Protein AF-A0A1B7VBJ8-F1 (afdb_monomer)

Foldseek 3Di:
DFWDQPQVVCVVVPDPQKWKFKFWKKFADADDPVLDDDDPPDDDQWDDDRTMIGGHRHTPVRCCVRRRRTIIDTDMDMDMDHDDD

Radius of gyration: 12.81 Å; Cα contacts (8 Å, |Δi|>4): 153; chains: 1; bounding box: 33×20×37 Å

Structure (mmCIF, N/CA/C/O backbone):
data_AF-A0A1B7VBJ8-F1
#
_entry.id   AF-A0A1B7VBJ8-F1
#
loop_
_atom_site.group_PDB
_atom_site.id
_atom_site.type_symbol
_atom_site.label_atom_id
_atom_site.label_alt_id
_atom_site.label_comp_id
_atom_site.label_asym_id
_atom_site.label_entity_id
_atom_site.label_seq_id
_atom_site.pdbx_PDB_ins_code
_atom_site.Cartn_x
_atom_site.Cartn_y
_atom_site.Cartn_z
_atom_site.occupancy
_atom_site.B_iso_or_equiv
_atom_site.auth_seq_id
_atom_site.auth_comp_id
_atom_site.auth_asym_id
_atom_site.auth_atom_id
_atom_site.pdbx_PDB_model_num
ATOM 1 N N . MET A 1 1 ? 18.833 0.853 0.735 1.00 63.09 1 MET A N 1
ATOM 2 C CA . MET A 1 1 ? 17.789 0.076 1.432 1.00 63.09 1 MET A CA 1
ATOM 3 C C . MET A 1 1 ? 17.591 -1.178 0.619 1.00 63.09 1 MET A C 1
ATOM 5 O O . MET A 1 1 ? 17.719 -1.083 -0.592 1.00 63.09 1 MET A O 1
ATOM 9 N N . GLU A 1 2 ? 17.395 -2.318 1.266 1.00 82.19 2 GLU A N 1
ATOM 10 C CA . GLU A 1 2 ? 17.118 -3.570 0.558 1.00 82.19 2 GLU A CA 1
ATOM 11 C C . GLU A 1 2 ? 15.623 -3.661 0.260 1.00 82.19 2 GLU A C 1
ATOM 13 O O . GLU A 1 2 ? 14.805 -3.182 1.054 1.00 82.19 2 GLU A O 1
ATOM 18 N N . ASP A 1 3 ? 15.292 -4.233 -0.893 1.00 88.44 3 ASP A N 1
ATOM 19 C CA . ASP A 1 3 ? 13.910 -4.490 -1.271 1.00 88.44 3 ASP A CA 1
ATOM 20 C C . ASP A 1 3 ? 13.339 -5.623 -0.424 1.00 88.44 3 ASP A C 1
ATOM 22 O O . ASP A 1 3 ? 14.017 -6.591 -0.075 1.00 88.44 3 ASP A O 1
ATOM 26 N N . GLN A 1 4 ? 12.064 -5.494 -0.087 1.00 93.19 4 GLN A N 1
ATOM 27 C CA . GLN A 1 4 ? 11.326 -6.473 0.698 1.00 93.19 4 GLN A CA 1
ATOM 28 C C . GLN A 1 4 ? 9.896 -6.568 0.179 1.00 93.19 4 GLN A C 1
ATOM 30 O O . GLN A 1 4 ? 9.353 -5.596 -0.353 1.00 93.19 4 GLN A O 1
ATOM 35 N N . VAL A 1 5 ? 9.266 -7.724 0.381 1.00 95.88 5 VAL A N 1
ATOM 36 C CA . VAL A 1 5 ? 7.852 -7.912 0.052 1.00 95.88 5 VAL A CA 1
ATOM 37 C C . VAL A 1 5 ? 7.015 -6.994 0.944 1.00 95.88 5 VAL A C 1
ATOM 39 O O . VAL A 1 5 ? 7.069 -7.082 2.178 1.00 95.88 5 VAL A O 1
ATOM 42 N N . ILE A 1 6 ? 6.235 -6.096 0.335 1.00 95.19 6 ILE A N 1
ATOM 43 C CA . ILE A 1 6 ? 5.448 -5.088 1.064 1.00 95.19 6 ILE A CA 1
ATOM 44 C C . ILE A 1 6 ? 4.523 -5.765 2.078 1.00 95.19 6 ILE A C 1
ATOM 46 O O . ILE A 1 6 ? 4.460 -5.345 3.237 1.00 95.19 6 ILE A O 1
ATOM 50 N N . GLY A 1 7 ? 3.822 -6.822 1.660 1.00 95.19 7 GLY A N 1
ATOM 51 C CA . GLY A 1 7 ? 2.883 -7.566 2.493 1.00 95.19 7 GLY A CA 1
ATOM 52 C C . GLY A 1 7 ? 3.537 -8.133 3.750 1.00 95.19 7 GLY A C 1
ATOM 53 O O . GLY A 1 7 ? 2.998 -7.971 4.848 1.00 95.19 7 GLY A O 1
ATOM 54 N N . GLU A 1 8 ? 4.726 -8.721 3.623 1.00 94.75 8 GLU A N 1
ATOM 55 C CA . GLU A 1 8 ? 5.479 -9.266 4.756 1.00 94.75 8 GLU A CA 1
ATOM 56 C C . GLU A 1 8 ? 5.856 -8.168 5.755 1.00 94.75 8 GLU A C 1
ATOM 58 O O . GLU A 1 8 ? 5.615 -8.314 6.959 1.00 94.75 8 GLU A O 1
ATOM 63 N N . ALA A 1 9 ? 6.340 -7.025 5.259 1.00 93.50 9 ALA A N 1
ATOM 64 C CA . ALA A 1 9 ? 6.773 -5.898 6.081 1.00 93.50 9 ALA A CA 1
ATOM 65 C C . ALA A 1 9 ? 5.646 -5.284 6.933 1.00 93.50 9 ALA A C 1
ATOM 67 O O . ALA A 1 9 ? 5.881 -4.841 8.068 1.00 93.50 9 ALA A O 1
ATOM 68 N N . ILE A 1 10 ? 4.420 -5.258 6.396 1.00 94.50 10 ILE A N 1
ATOM 69 C CA . ILE A 1 10 ? 3.265 -4.594 7.022 1.00 94.50 10 ILE A CA 1
ATOM 70 C C . ILE A 1 10 ? 2.275 -5.561 7.689 1.00 94.50 10 ILE A C 1
ATOM 72 O O . ILE A 1 10 ? 1.433 -5.121 8.477 1.00 94.50 10 ILE A O 1
ATOM 76 N N . SER A 1 11 ? 2.387 -6.871 7.438 1.00 92.56 11 SER A N 1
ATOM 77 C CA . SER A 1 11 ? 1.482 -7.917 7.950 1.00 92.56 11 SER A CA 1
ATOM 78 C C . SER A 1 11 ? 1.274 -7.858 9.468 1.00 92.56 11 SER A C 1
ATOM 80 O O . SER A 1 11 ? 0.148 -7.975 9.953 1.00 92.56 11 SER A O 1
ATOM 82 N N . LYS A 1 12 ? 2.338 -7.577 10.230 1.00 92.62 12 LYS A N 1
ATOM 83 C CA . LYS A 1 12 ? 2.333 -7.461 11.702 1.00 92.62 12 LYS A CA 1
ATOM 84 C C . LYS A 1 12 ? 1.416 -6.365 12.261 1.00 92.62 12 LYS A C 1
ATOM 86 O O . LYS A 1 12 ? 1.117 -6.354 13.461 1.00 92.62 12 LYS A O 1
ATOM 91 N N . PHE A 1 13 ? 0.991 -5.423 11.420 1.00 92.75 13 PHE A N 1
ATOM 92 C CA . PHE A 1 13 ? 0.058 -4.362 11.795 1.00 92.75 13 PHE A CA 1
ATOM 93 C C . PHE A 1 13 ? -1.405 -4.745 11.539 1.00 92.75 13 PHE A C 1
ATOM 95 O O . PHE A 1 13 ? -2.297 -4.037 11.998 1.00 92.75 13 PHE A O 1
ATOM 102 N N . ASN A 1 14 ? -1.682 -5.872 10.875 1.00 90.69 14 ASN A N 1
ATOM 103 C CA . ASN A 1 14 ? -3.041 -6.357 10.654 1.00 90.69 14 ASN A CA 1
ATOM 104 C C . ASN A 1 14 ? -3.609 -6.962 11.944 1.00 90.69 14 ASN A C 1
ATOM 106 O O . ASN A 1 14 ? -3.470 -8.154 12.212 1.00 90.69 14 ASN A O 1
ATOM 110 N N . ARG A 1 15 ? -4.215 -6.112 12.775 1.00 87.31 15 ARG A N 1
ATOM 111 C CA . ARG A 1 15 ? -4.770 -6.486 14.079 1.00 87.31 15 ARG A CA 1
ATOM 112 C C . ARG A 1 15 ? -6.282 -6.332 14.086 1.00 87.31 15 ARG A C 1
ATOM 114 O O . ARG A 1 15 ? -6.828 -5.373 13.541 1.00 87.31 15 ARG A O 1
ATOM 121 N N . THR A 1 16 ? -6.958 -7.249 14.768 1.00 84.56 16 THR A N 1
ATOM 122 C CA . THR A 1 16 ? -8.395 -7.149 15.041 1.00 84.56 16 THR A CA 1
ATOM 123 C C . THR A 1 16 ? -8.702 -5.854 15.805 1.00 84.56 16 THR A C 1
ATOM 125 O O . THR A 1 16 ? -7.900 -5.406 16.625 1.00 84.56 16 THR A O 1
ATOM 128 N N . ASN A 1 17 ? -9.85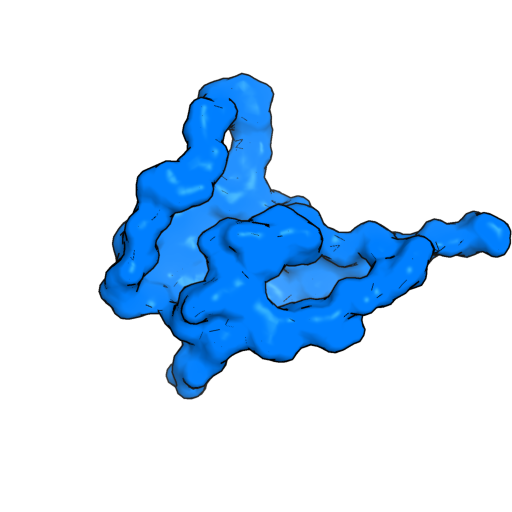4 -5.236 15.527 1.00 85.94 17 ASN A N 1
ATOM 129 C CA . ASN A 1 17 ? -10.336 -4.002 16.174 1.00 85.94 17 ASN A CA 1
ATOM 130 C C . ASN A 1 17 ? -9.404 -2.780 16.054 1.00 85.94 17 ASN A C 1
ATOM 132 O O . ASN A 1 17 ? -9.525 -1.822 16.818 1.00 85.94 17 ASN A O 1
ATOM 136 N N . THR A 1 18 ? -8.484 -2.788 15.087 1.00 90.62 18 THR A N 1
ATOM 137 C CA . THR A 1 18 ? -7.584 -1.664 14.818 1.00 90.62 18 THR A CA 1
ATOM 138 C C . THR A 1 18 ? -7.691 -1.256 13.355 1.00 90.62 18 THR A C 1
ATOM 140 O O . THR A 1 18 ? -7.473 -2.066 12.456 1.00 90.62 18 THR A O 1
ATOM 143 N N . ASN A 1 19 ? -7.995 0.016 13.109 1.00 93.44 19 ASN A N 1
ATOM 144 C CA . ASN A 1 19 ? -7.904 0.596 11.774 1.00 93.44 19 ASN A CA 1
ATOM 145 C C . ASN A 1 19 ? -6.474 1.082 11.553 1.00 93.44 19 ASN A C 1
ATOM 147 O O . ASN A 1 19 ? -5.978 1.906 12.321 1.00 93.44 19 ASN A O 1
ATOM 151 N N . VAL A 1 20 ? -5.809 0.570 10.520 1.00 95.94 20 VAL A N 1
ATOM 152 C CA . VAL A 1 20 ? -4.419 0.913 10.205 1.00 95.94 20 VAL A CA 1
ATOM 153 C C . VAL A 1 20 ? -4.350 1.601 8.853 1.00 95.94 20 VAL A C 1
ATOM 155 O O . VAL A 1 20 ? -4.937 1.128 7.879 1.00 95.94 20 VAL A O 1
ATOM 158 N N . PHE A 1 21 ? -3.605 2.701 8.814 1.00 96.56 21 PHE A N 1
ATOM 159 C CA . PHE A 1 21 ? -3.376 3.534 7.644 1.00 96.56 21 PHE A CA 1
ATOM 160 C C . PHE A 1 21 ? -1.876 3.673 7.394 1.00 96.56 21 PHE A C 1
ATOM 162 O O . PHE A 1 21 ? -1.092 3.840 8.334 1.00 96.56 21 PHE A O 1
ATOM 169 N N . ILE A 1 22 ? -1.492 3.608 6.125 1.00 97.19 22 ILE A N 1
ATOM 170 C CA . ILE A 1 22 ? -0.108 3.647 5.666 1.00 97.19 22 ILE A CA 1
ATOM 171 C C . ILE A 1 22 ? 0.082 4.887 4.800 1.00 97.19 22 ILE A C 1
ATOM 173 O O . ILE A 1 22 ? -0.698 5.133 3.881 1.00 97.19 22 ILE A O 1
ATOM 177 N N . SER A 1 23 ? 1.137 5.643 5.081 1.00 97.81 23 SER A N 1
ATOM 178 C CA . SER A 1 23 ? 1.608 6.720 4.213 1.00 97.81 23 SER A CA 1
ATOM 179 C C . SER A 1 23 ? 3.087 6.536 3.922 1.00 97.81 23 SER A C 1
ATOM 181 O O . SER A 1 23 ? 3.809 6.018 4.768 1.00 97.81 23 SER A O 1
ATOM 183 N N . GLY A 1 24 ? 3.560 6.982 2.770 1.00 97.19 24 GLY A N 1
ATOM 184 C CA . GLY A 1 24 ? 4.972 6.866 2.424 1.00 97.19 24 GLY A CA 1
ATOM 185 C C . GLY A 1 24 ? 5.208 6.829 0.928 1.00 97.19 24 GLY A C 1
ATOM 186 O O . GLY A 1 24 ? 4.273 6.959 0.141 1.00 97.19 24 GLY A O 1
ATOM 187 N N . GLU A 1 25 ? 6.467 6.641 0.566 1.00 97.25 25 GLU A N 1
ATOM 188 C CA . GLU A 1 25 ? 6.911 6.518 -0.816 1.00 97.25 25 GLU A CA 1
ATOM 189 C C . GLU A 1 25 ? 7.814 5.290 -0.931 1.00 97.25 25 GLU A C 1
ATOM 191 O O . GLU A 1 25 ? 8.657 5.040 -0.058 1.00 97.25 25 GLU A O 1
ATOM 196 N N . LEU A 1 26 ? 7.575 4.502 -1.974 1.00 97.06 26 LEU A N 1
ATOM 197 C CA . LEU A 1 26 ? 8.204 3.218 -2.235 1.00 97.06 26 LEU A CA 1
ATOM 198 C C . LEU A 1 26 ? 8.700 3.180 -3.679 1.00 97.06 26 LEU A C 1
ATOM 200 O O . LEU A 1 26 ? 7.940 3.441 -4.605 1.00 97.06 26 LEU A O 1
ATOM 204 N N . SER A 1 27 ? 9.957 2.804 -3.861 1.00 97.19 27 SER A N 1
ATOM 205 C CA . SER A 1 27 ? 10.528 2.465 -5.162 1.00 97.19 27 SER A CA 1
ATOM 206 C C . SER A 1 27 ? 10.288 0.988 -5.462 1.00 97.19 27 SER A C 1
ATOM 208 O O . SER A 1 27 ? 10.443 0.146 -4.577 1.00 97.19 27 SER A O 1
ATOM 210 N N . VAL A 1 28 ? 9.908 0.701 -6.704 1.00 95.56 28 VAL A N 1
ATOM 211 C CA . VAL A 1 28 ? 9.651 -0.641 -7.254 1.00 95.56 28 VAL A CA 1
ATOM 212 C C . VAL A 1 28 ? 10.330 -0.758 -8.618 1.00 95.56 28 VAL A C 1
ATOM 214 O O . VAL A 1 28 ? 10.623 0.261 -9.248 1.00 95.56 28 VAL A O 1
ATOM 217 N N . GLU A 1 29 ? 10.597 -1.977 -9.082 1.00 91.19 29 GLU A N 1
ATOM 218 C CA . GLU A 1 29 ? 11.296 -2.181 -10.359 1.00 91.19 29 GLU A CA 1
ATOM 219 C C . GLU A 1 29 ? 10.360 -2.106 -11.579 1.00 91.19 29 GLU A C 1
ATOM 221 O O . GLU A 1 29 ? 10.683 -1.406 -12.539 1.00 91.19 29 GLU A O 1
ATOM 226 N N . ASP A 1 30 ? 9.207 -2.788 -11.544 1.00 92.12 30 ASP A N 1
ATOM 227 C CA . ASP A 1 30 ? 8.223 -2.798 -12.641 1.00 92.12 30 ASP A CA 1
ATOM 228 C C . ASP A 1 30 ? 6.808 -3.146 -12.142 1.00 92.12 30 ASP A C 1
ATOM 230 O O . ASP A 1 30 ? 6.398 -4.305 -12.108 1.00 92.12 30 ASP A O 1
ATOM 234 N N . PHE A 1 31 ? 6.058 -2.129 -11.719 1.00 95.38 31 PHE A N 1
ATOM 235 C CA . PHE A 1 31 ? 4.709 -2.290 -11.184 1.00 95.38 31 PHE A CA 1
ATOM 236 C C . PHE A 1 31 ? 3.618 -2.100 -12.248 1.00 95.38 31 PHE A C 1
ATOM 238 O O . PHE A 1 31 ? 3.490 -1.034 -12.866 1.00 95.38 31 PHE A O 1
ATOM 245 N N . ASP A 1 32 ? 2.742 -3.100 -12.397 1.00 94.25 32 ASP A N 1
ATOM 246 C CA . ASP A 1 32 ? 1.556 -2.993 -13.248 1.00 94.25 32 ASP A CA 1
ATOM 247 C C . ASP A 1 32 ? 0.465 -2.136 -12.587 1.00 94.25 32 ASP A C 1
ATOM 249 O O . ASP A 1 32 ? -0.427 -2.612 -11.889 1.00 94.25 32 ASP A O 1
ATOM 253 N N . THR A 1 33 ? 0.473 -0.839 -12.890 1.00 92.00 33 THR A N 1
ATOM 254 C CA . THR A 1 33 ? -0.540 0.113 -12.399 1.00 92.00 33 THR A CA 1
ATOM 255 C C . THR A 1 33 ? -1.984 -0.215 -12.812 1.00 92.00 33 THR A C 1
ATOM 257 O O . THR A 1 33 ? -2.922 0.378 -12.270 1.00 92.00 33 THR A O 1
ATOM 260 N N . SER A 1 34 ? -2.208 -1.131 -13.764 1.00 90.94 34 SER A N 1
ATOM 261 C CA . SER A 1 34 ? -3.552 -1.520 -14.204 1.00 90.94 34 SER A CA 1
ATOM 262 C C . SER A 1 34 ? -4.338 -2.294 -13.142 1.00 90.94 34 SER A C 1
ATOM 264 O O . SER A 1 34 ? -5.571 -2.261 -13.167 1.00 90.94 34 SER A O 1
ATOM 266 N N . VAL A 1 35 ? -3.647 -2.899 -12.166 1.00 89.69 35 VAL A N 1
ATOM 267 C CA . VAL A 1 35 ? -4.266 -3.620 -11.041 1.00 89.69 35 VAL A CA 1
ATOM 268 C C . VAL A 1 35 ? -4.955 -2.684 -10.041 1.00 89.69 35 VAL A C 1
ATOM 270 O O . VAL A 1 35 ? -5.792 -3.124 -9.247 1.00 89.69 35 VAL A O 1
ATOM 273 N N . LEU A 1 36 ? -4.626 -1.386 -10.071 1.00 90.06 36 LEU A N 1
ATOM 274 C CA . LEU A 1 36 ? -5.203 -0.390 -9.175 1.00 90.06 36 LEU A CA 1
ATOM 275 C C . LEU A 1 36 ? -6.602 0.057 -9.636 1.00 90.06 36 LEU A C 1
ATOM 277 O O . LEU A 1 36 ? -6.843 0.270 -10.828 1.00 90.06 36 LEU A O 1
ATOM 281 N N . PRO A 1 37 ? -7.539 0.275 -8.695 1.00 84.75 37 PRO A N 1
ATOM 282 C CA . PRO A 1 37 ? -8.881 0.729 -9.027 1.00 84.75 37 PRO A CA 1
ATOM 283 C C . PRO A 1 37 ? -8.854 2.145 -9.619 1.00 84.75 37 PRO A C 1
ATOM 285 O O . PRO A 1 37 ? -8.280 3.072 -9.049 1.00 84.75 37 PRO A O 1
ATOM 288 N N . ARG A 1 38 ? -9.527 2.327 -10.759 1.00 78.00 38 ARG A N 1
ATOM 289 C CA . ARG A 1 38 ? -9.675 3.621 -11.441 1.00 78.00 38 ARG A CA 1
ATOM 290 C C . ARG A 1 38 ? -11.025 4.250 -11.090 1.00 78.00 38 ARG A C 1
ATOM 292 O O . ARG A 1 38 ? -11.925 4.262 -11.922 1.00 78.00 38 ARG A O 1
ATOM 299 N N . ASP A 1 39 ? -11.181 4.736 -9.860 1.00 75.00 39 ASP A N 1
ATOM 300 C CA . ASP A 1 39 ? -12.358 5.536 -9.486 1.00 75.00 39 ASP A CA 1
ATOM 301 C C . ASP A 1 39 ? -12.028 7.039 -9.605 1.00 75.00 39 ASP A C 1
ATOM 303 O O . ASP A 1 39 ? -11.193 7.537 -8.846 1.00 75.00 39 ASP A O 1
ATOM 307 N N . PRO A 1 40 ? -12.630 7.775 -10.561 1.00 70.31 40 PRO A N 1
ATOM 308 C CA . PRO A 1 40 ? -12.360 9.198 -10.756 1.00 70.31 40 PRO A CA 1
ATOM 309 C C . PRO A 1 40 ? -12.979 10.101 -9.676 1.00 70.31 40 PRO A C 1
ATOM 311 O O . PRO A 1 40 ? -12.637 11.280 -9.623 1.00 70.31 40 PRO A O 1
ATOM 314 N N . TYR A 1 41 ? -13.876 9.582 -8.831 1.00 74.44 41 TYR A N 1
ATOM 315 C CA . TYR A 1 41 ? -14.595 10.359 -7.817 1.00 74.44 41 TYR A CA 1
ATOM 316 C C . TYR A 1 41 ? -14.059 10.157 -6.391 1.00 74.44 41 TYR A C 1
ATOM 318 O O . TYR A 1 41 ? -14.589 10.752 -5.452 1.00 74.44 41 TYR A O 1
ATOM 326 N N . GLN A 1 42 ? -13.010 9.350 -6.209 1.00 71.00 42 GLN A N 1
ATOM 327 C CA . GLN A 1 42 ? -12.372 9.122 -4.910 1.00 71.00 42 GLN A CA 1
ATOM 328 C C . GLN A 1 42 ? -11.013 9.819 -4.817 1.00 71.00 42 GLN A C 1
ATOM 330 O O . GLN A 1 42 ? -10.250 9.878 -5.782 1.00 71.00 42 GLN A O 1
ATOM 335 N N . PHE A 1 43 ? -10.676 10.303 -3.619 1.00 77.44 43 PHE A N 1
ATOM 336 C CA . PHE A 1 43 ? -9.299 10.677 -3.309 1.00 77.44 43 PHE A CA 1
ATOM 337 C C . PHE A 1 43 ? -8.412 9.434 -3.413 1.00 77.44 43 PHE A C 1
ATOM 339 O O . PHE A 1 43 ? -8.632 8.441 -2.714 1.00 77.44 43 PHE A O 1
ATOM 346 N N . LYS A 1 44 ? -7.417 9.482 -4.301 1.00 83.69 44 LYS A N 1
ATOM 347 C CA . LYS A 1 44 ? -6.481 8.377 -4.503 1.00 83.69 44 LYS A CA 1
ATOM 348 C C . LYS A 1 44 ? -5.550 8.281 -3.301 1.00 83.69 44 LYS A C 1
ATOM 350 O O . LYS A 1 44 ? -4.660 9.101 -3.137 1.00 83.69 44 LYS A O 1
ATOM 355 N N . PHE A 1 45 ? -5.747 7.259 -2.481 1.00 91.62 45 PHE A N 1
ATOM 356 C CA . PHE A 1 45 ? -4.841 6.938 -1.377 1.00 91.62 45 PHE A CA 1
ATOM 357 C C . PHE A 1 45 ? -3.644 6.074 -1.831 1.00 91.62 45 PHE A C 1
ATOM 359 O O . PHE A 1 45 ? -2.689 5.918 -1.074 1.00 91.62 45 PHE A O 1
ATOM 366 N N . ILE A 1 46 ? -3.680 5.528 -3.058 1.00 93.62 46 ILE A N 1
ATOM 367 C CA . ILE A 1 46 ? -2.530 4.936 -3.762 1.00 93.62 46 ILE A CA 1
ATOM 368 C C . ILE A 1 46 ? -2.361 5.680 -5.086 1.00 93.62 46 ILE A C 1
ATOM 370 O O . ILE A 1 46 ? -3.262 5.677 -5.928 1.00 93.62 46 ILE A O 1
ATOM 374 N N . GLU A 1 47 ? -1.201 6.289 -5.275 1.00 93.25 47 GLU A N 1
ATOM 375 C CA . GLU A 1 47 ? -0.747 6.842 -6.544 1.00 93.25 47 GLU A CA 1
ATOM 376 C C . GLU A 1 47 ? 0.484 6.048 -6.974 1.00 93.25 47 GLU A C 1
ATOM 378 O O . GLU A 1 47 ? 1.424 5.910 -6.200 1.00 93.25 47 GLU A O 1
ATOM 383 N N . ALA A 1 48 ? 0.474 5.482 -8.178 1.00 93.56 48 ALA A N 1
ATOM 384 C CA . ALA A 1 48 ? 1.572 4.646 -8.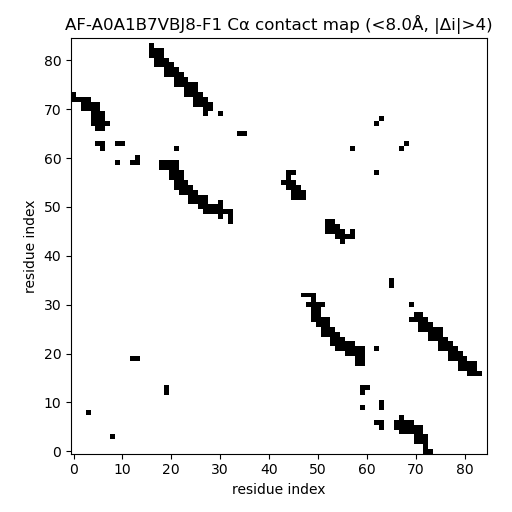644 1.00 93.56 48 ALA A CA 1
ATOM 385 C C . ALA A 1 48 ? 1.943 4.957 -10.093 1.00 93.56 48 ALA A C 1
ATOM 387 O O . ALA A 1 48 ? 1.075 5.213 -10.932 1.00 93.56 48 ALA A O 1
ATOM 388 N N . SER A 1 49 ? 3.241 4.899 -10.366 1.00 94.38 49 SER A N 1
ATOM 389 C CA . SER A 1 49 ? 3.826 4.713 -11.689 1.00 94.38 49 SER A CA 1
ATOM 390 C C . SER A 1 49 ? 4.400 3.294 -11.786 1.00 94.38 49 SER A C 1
ATOM 392 O O . SER A 1 49 ? 4.271 2.504 -10.854 1.00 94.38 49 SER A O 1
ATOM 394 N N . SER A 1 50 ? 5.055 2.967 -12.900 1.00 94.50 50 SER A N 1
ATOM 395 C CA . SER A 1 50 ? 5.742 1.680 -13.051 1.00 94.50 50 SER A CA 1
ATOM 396 C C . SER A 1 50 ? 6.927 1.499 -12.096 1.00 94.50 50 SER A C 1
ATOM 398 O O . SER A 1 50 ? 7.359 0.376 -11.896 1.00 94.50 50 SER A O 1
ATOM 400 N N . THR A 1 51 ? 7.467 2.572 -11.508 1.00 96.31 51 THR A N 1
ATOM 401 C C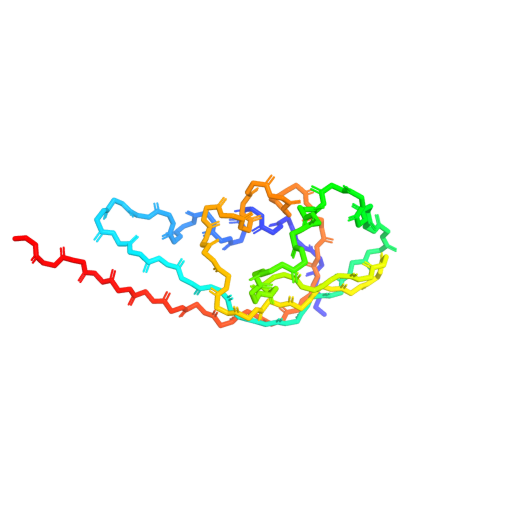A . THR A 1 51 ? 8.685 2.511 -10.674 1.00 96.31 51 THR A CA 1
ATOM 402 C C . THR A 1 51 ? 8.545 3.162 -9.301 1.00 96.31 51 THR A C 1
ATOM 404 O O . THR A 1 51 ? 9.472 3.125 -8.492 1.00 96.31 51 THR A O 1
ATOM 407 N N . ASN A 1 52 ? 7.403 3.787 -9.018 1.00 96.88 52 ASN A N 1
ATOM 408 C CA . ASN A 1 52 ? 7.171 4.489 -7.764 1.00 96.88 52 ASN A CA 1
ATOM 409 C C . ASN A 1 52 ? 5.739 4.289 -7.282 1.00 96.88 52 ASN A C 1
ATOM 411 O O . ASN A 1 52 ? 4.797 4.349 -8.071 1.00 96.88 52 ASN A O 1
ATOM 415 N N . ILE A 1 53 ? 5.575 4.134 -5.974 1.00 96.50 53 ILE A N 1
ATOM 416 C CA . ILE A 1 53 ? 4.284 4.042 -5.306 1.00 96.50 53 ILE A CA 1
ATOM 417 C C . ILE A 1 53 ? 4.267 5.034 -4.151 1.00 96.50 53 ILE A C 1
ATOM 419 O O . ILE A 1 53 ? 5.053 4.951 -3.208 1.00 96.50 53 ILE A O 1
ATOM 423 N N . LYS A 1 54 ? 3.295 5.936 -4.186 1.00 96.50 54 LYS A N 1
ATOM 424 C CA . LYS A 1 54 ? 3.000 6.896 -3.135 1.00 96.50 54 LYS A CA 1
ATOM 425 C C . LYS A 1 54 ? 1.705 6.513 -2.427 1.00 96.50 54 LYS A C 1
ATOM 427 O O . LYS A 1 54 ? 0.665 6.288 -3.049 1.00 96.50 54 LYS A O 1
ATOM 432 N N . LEU A 1 55 ? 1.778 6.446 -1.102 1.00 96.62 55 LEU A N 1
ATOM 433 C CA . LEU A 1 55 ? 0.674 6.097 -0.217 1.00 96.62 55 LEU A CA 1
ATOM 434 C C . LEU A 1 55 ? 0.271 7.316 0.613 1.00 96.62 55 LEU A C 1
ATOM 436 O O . LEU A 1 55 ? 1.104 7.920 1.293 1.00 96.62 55 LEU A O 1
ATOM 440 N N . GLU A 1 56 ? -1.019 7.640 0.607 1.00 95.38 56 GLU A N 1
ATOM 441 C CA . GLU A 1 56 ? -1.594 8.748 1.372 1.00 95.38 56 GLU A CA 1
ATOM 442 C C . GLU A 1 56 ? -2.740 8.247 2.249 1.00 95.38 56 GLU A C 1
ATOM 444 O O . GLU A 1 56 ? -3.880 8.125 1.806 1.00 95.38 56 GLU A O 1
ATOM 449 N N . ALA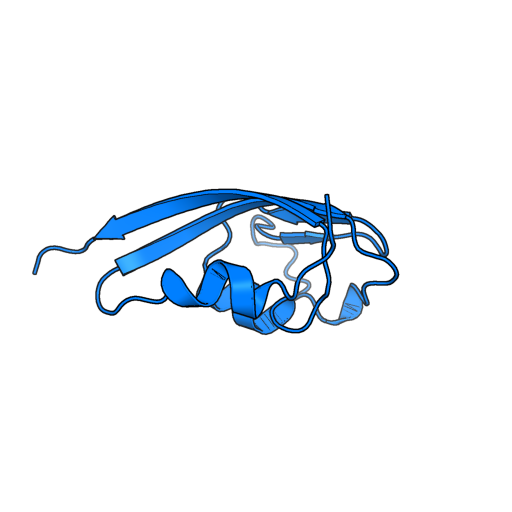 A 1 57 ? -2.428 7.929 3.511 1.00 94.94 57 ALA A N 1
ATOM 450 C CA . ALA A 1 57 ? -3.377 7.358 4.466 1.00 94.94 57 ALA A CA 1
ATOM 451 C C . ALA A 1 57 ? -4.136 6.143 3.889 1.00 94.94 57 ALA A C 1
ATOM 453 O O . ALA A 1 57 ? -5.328 5.954 4.132 1.00 94.94 57 ALA A O 1
ATOM 454 N N . ALA A 1 58 ? -3.433 5.301 3.129 1.00 95.38 58 ALA A N 1
ATOM 455 C CA . ALA A 1 58 ? -3.987 4.116 2.500 1.00 95.38 58 ALA A CA 1
ATOM 456 C C . ALA A 1 58 ? -4.395 3.084 3.562 1.00 95.38 58 ALA A C 1
ATOM 458 O O . ALA A 1 58 ? -3.570 2.730 4.412 1.00 95.38 58 ALA A O 1
ATOM 459 N N . PRO A 1 59 ? -5.633 2.557 3.538 1.00 94.62 59 PRO A N 1
ATOM 460 C CA . PRO A 1 59 ? -6.030 1.504 4.464 1.00 94.62 59 PRO A CA 1
ATOM 461 C C . PRO A 1 59 ? -5.146 0.264 4.293 1.00 94.62 59 PRO A C 1
ATOM 463 O O . PRO A 1 59 ? -4.964 -0.217 3.175 1.00 94.62 59 PRO A O 1
ATOM 466 N N . LEU A 1 60 ? -4.655 -0.304 5.399 1.00 95.69 60 LEU A N 1
ATOM 467 C CA . LEU A 1 60 ? -3.748 -1.463 5.397 1.00 95.69 60 LEU A CA 1
ATOM 468 C C . LEU A 1 60 ? -4.270 -2.623 4.539 1.00 95.69 60 LEU A C 1
ATOM 470 O O . LEU A 1 60 ? -3.528 -3.188 3.744 1.00 95.69 60 LEU A O 1
ATOM 474 N N . LYS A 1 61 ? -5.560 -2.959 4.666 1.00 93.56 61 LYS A N 1
ATOM 475 C CA . LYS A 1 61 ? -6.192 -4.032 3.880 1.00 93.56 61 LYS A CA 1
ATOM 476 C C . LYS A 1 61 ? -6.120 -3.770 2.377 1.00 93.56 61 LYS A C 1
ATOM 478 O O . LYS A 1 61 ? -5.979 -4.707 1.601 1.00 93.56 61 LYS A O 1
ATOM 483 N N . THR A 1 62 ? -6.218 -2.506 1.978 1.00 93.75 62 THR A N 1
ATOM 484 C CA . THR A 1 62 ? -6.140 -2.102 0.578 1.00 93.75 62 THR A CA 1
ATOM 485 C C . THR A 1 62 ? -4.708 -2.187 0.061 1.00 93.75 62 THR A C 1
ATOM 487 O O . THR A 1 62 ? -4.500 -2.713 -1.027 1.00 93.75 62 THR A O 1
ATOM 490 N N . VAL A 1 63 ? -3.725 -1.756 0.860 1.00 95.56 63 VAL A N 1
ATOM 491 C CA . VAL A 1 63 ? -2.298 -1.903 0.528 1.00 95.56 63 VAL A CA 1
ATOM 492 C C . VAL A 1 63 ? -1.931 -3.378 0.368 1.00 95.56 63 VAL A C 1
ATOM 494 O O . VAL A 1 63 ? -1.372 -3.745 -0.654 1.00 95.56 63 VAL A O 1
ATOM 497 N N . ILE A 1 64 ? -2.325 -4.245 1.309 1.00 95.56 64 ILE A N 1
ATOM 498 C CA . ILE A 1 64 ? -2.083 -5.696 1.207 1.00 95.56 64 ILE A CA 1
ATOM 499 C C . ILE A 1 64 ? -2.733 -6.275 -0.054 1.00 95.56 64 ILE A C 1
ATOM 501 O O . ILE A 1 64 ? -2.114 -7.065 -0.753 1.00 95.56 64 ILE A O 1
ATOM 505 N N . LYS A 1 65 ? -3.975 -5.885 -0.359 1.00 94.69 65 LYS A N 1
ATOM 506 C CA . LYS A 1 65 ? -4.710 -6.428 -1.507 1.00 94.69 65 LYS A CA 1
ATOM 507 C C . LYS A 1 65 ? -4.040 -6.120 -2.848 1.00 94.69 65 LYS A C 1
ATOM 509 O O . LYS A 1 65 ? -4.084 -6.965 -3.731 1.00 94.69 65 LYS A O 1
ATOM 514 N N . PHE A 1 66 ? -3.540 -4.899 -3.024 1.00 94.81 66 PHE A N 1
ATOM 515 C CA . PHE A 1 66 ? -3.073 -4.435 -4.333 1.00 94.81 66 PHE A CA 1
ATOM 516 C C . PHE A 1 66 ? -1.559 -4.442 -4.487 1.00 94.81 66 PHE A C 1
ATOM 518 O O . PHE A 1 66 ? -1.085 -4.518 -5.610 1.00 94.81 66 PHE A O 1
ATOM 525 N N . LEU A 1 67 ? -0.823 -4.329 -3.384 1.00 95.81 67 LEU A N 1
ATOM 526 C CA . LEU A 1 67 ? 0.629 -4.170 -3.379 1.00 95.81 67 LEU A CA 1
ATOM 527 C C . LEU A 1 67 ? 1.324 -5.256 -2.549 1.00 95.81 67 LEU A C 1
ATOM 529 O O . LEU A 1 67 ? 2.532 -5.204 -2.379 1.00 95.81 67 LEU A O 1
ATOM 533 N N . GLY A 1 68 ? 0.578 -6.194 -1.956 1.00 95.06 68 GLY A N 1
ATOM 534 C CA . GLY A 1 68 ? 1.112 -7.134 -0.968 1.00 95.06 68 GLY A CA 1
ATOM 535 C C . GLY A 1 68 ? 2.250 -8.006 -1.490 1.00 95.06 68 GLY A C 1
ATOM 536 O O . GLY A 1 68 ? 3.183 -8.260 -0.734 1.00 95.06 68 GLY A O 1
ATOM 537 N N . ASP A 1 69 ? 2.182 -8.399 -2.760 1.00 95.44 69 ASP A N 1
ATOM 538 C CA . ASP A 1 69 ? 3.153 -9.289 -3.403 1.00 95.44 69 ASP A CA 1
ATOM 539 C C . ASP A 1 69 ? 4.313 -8.526 -4.071 1.00 95.44 69 ASP A C 1
ATOM 541 O O . ASP A 1 69 ? 5.261 -9.142 -4.555 1.00 95.44 69 ASP A O 1
ATOM 545 N N . GLU A 1 70 ? 4.265 -7.190 -4.076 1.00 95.19 70 GLU A N 1
ATOM 546 C CA . GLU A 1 70 ? 5.296 -6.355 -4.688 1.00 95.19 70 GLU A CA 1
ATOM 547 C C . GLU A 1 70 ? 6.549 -6.283 -3.812 1.00 95.19 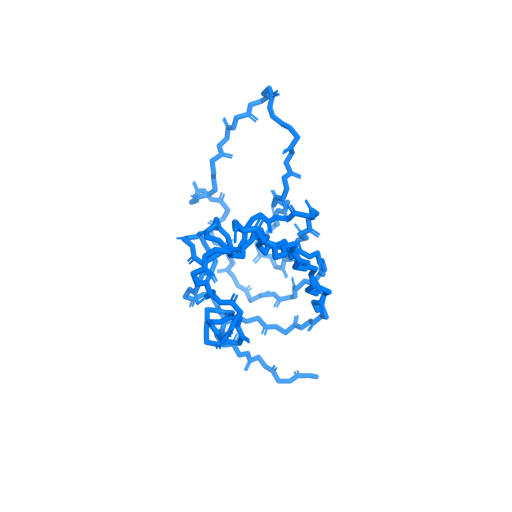70 GLU A C 1
ATOM 549 O O . GLU A 1 70 ? 6.478 -6.144 -2.583 1.00 95.19 70 GLU A O 1
ATOM 554 N N . PHE A 1 71 ? 7.708 -6.320 -4.467 1.00 96.19 71 PHE A N 1
ATOM 555 C CA . PHE A 1 71 ? 8.998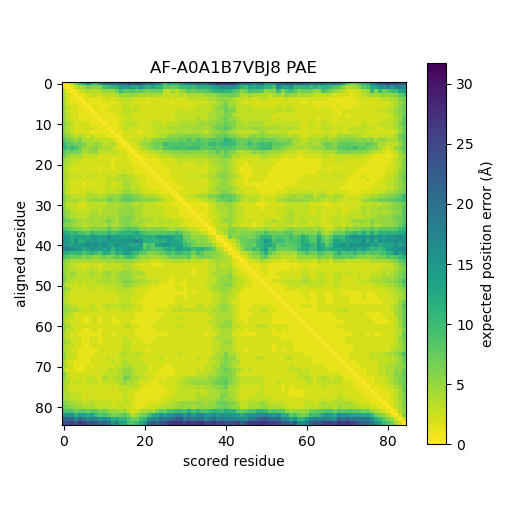 -6.035 -3.851 1.00 96.19 71 PHE A CA 1
ATOM 556 C C . PHE A 1 71 ? 9.282 -4.544 -3.956 1.00 96.19 71 PHE A C 1
ATOM 558 O O . PHE A 1 71 ? 9.245 -3.970 -5.043 1.00 96.19 71 PHE A O 1
ATOM 565 N N . ALA A 1 72 ? 9.559 -3.913 -2.818 1.00 96.50 72 ALA A N 1
ATOM 566 C CA . ALA A 1 72 ? 9.815 -2.485 -2.777 1.00 96.50 72 ALA A CA 1
ATOM 567 C C . ALA A 1 72 ? 10.812 -2.102 -1.688 1.00 96.50 72 ALA A C 1
ATOM 569 O O . ALA A 1 72 ? 10.905 -2.751 -0.640 1.00 96.50 72 ALA A O 1
ATOM 570 N N . SER A 1 73 ? 11.466 -0.963 -1.885 1.00 96.81 73 SER A N 1
ATOM 571 C CA . SER A 1 73 ? 12.224 -0.267 -0.849 1.00 96.81 73 SER A CA 1
ATOM 572 C C . SER A 1 73 ? 11.724 1.161 -0.677 1.00 96.81 73 SER A C 1
ATOM 574 O O . SER A 1 73 ? 11.284 1.824 -1.609 1.00 96.81 73 SER A O 1
ATOM 576 N N . GLY A 1 74 ? 11.759 1.659 0.555 1.00 94.88 74 GLY A N 1
ATOM 577 C CA . GLY A 1 74 ? 11.324 3.015 0.866 1.00 94.88 74 GLY A CA 1
ATOM 578 C C . GLY A 1 74 ? 10.857 3.159 2.304 1.00 94.88 74 GLY A C 1
ATOM 579 O O . GLY A 1 74 ? 11.004 2.254 3.125 1.00 94.88 74 GLY A O 1
ATOM 580 N N . SER A 1 75 ? 10.308 4.326 2.627 1.00 93.94 75 SER A N 1
ATOM 581 C CA . SER A 1 75 ? 9.931 4.669 3.999 1.00 93.94 75 SER A CA 1
ATOM 582 C C . SER A 1 75 ? 8.419 4.694 4.159 1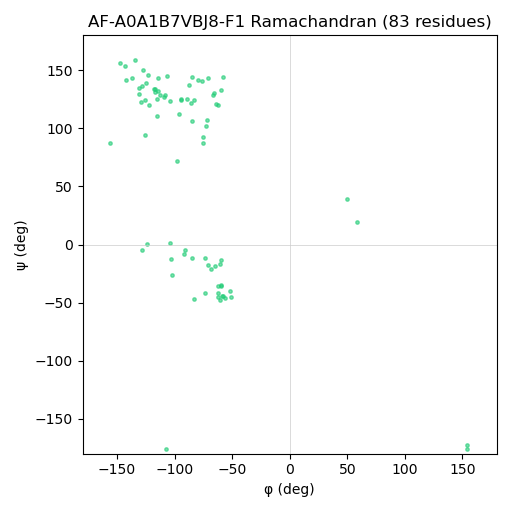.00 93.94 75 SER A C 1
ATOM 584 O O . SER A 1 75 ? 7.725 5.412 3.443 1.00 93.94 75 SER A O 1
ATOM 586 N N . LEU A 1 76 ? 7.919 3.952 5.151 1.00 95.44 76 LEU A N 1
ATOM 587 C CA . LEU A 1 76 ? 6.503 3.908 5.504 1.00 95.44 76 LEU A CA 1
ATOM 588 C C . LEU A 1 76 ? 6.262 4.494 6.895 1.00 95.44 76 LEU A C 1
ATOM 590 O O . LEU A 1 76 ? 6.894 4.111 7.879 1.00 95.44 76 LEU A O 1
ATOM 594 N N . GLN A 1 77 ? 5.276 5.377 6.986 1.00 97.06 77 GLN A N 1
ATOM 595 C CA . GLN A 1 77 ? 4.646 5.793 8.224 1.00 97.06 77 GLN A CA 1
ATOM 596 C C . GLN A 1 77 ? 3.394 4.946 8.463 1.00 97.06 77 GLN A C 1
ATOM 598 O O . GLN A 1 77 ? 2.466 4.939 7.655 1.00 97.06 77 GLN A O 1
ATOM 603 N N . ILE A 1 78 ? 3.339 4.290 9.622 1.00 95.81 78 ILE A N 1
ATOM 604 C CA . ILE A 1 78 ? 2.186 3.497 10.051 1.00 95.81 78 ILE A CA 1
ATOM 605 C C . ILE A 1 78 ? 1.411 4.273 11.115 1.00 95.81 78 ILE A C 1
ATOM 607 O O . ILE A 1 78 ? 1.964 4.643 12.152 1.00 95.81 78 ILE A O 1
ATOM 611 N N . ARG A 1 79 ? 0.118 4.506 10.878 1.00 95.50 79 ARG A N 1
ATOM 612 C CA . ARG A 1 79 ? -0.805 5.108 11.850 1.00 95.50 79 ARG A CA 1
ATOM 613 C C . ARG A 1 79 ? -1.912 4.118 12.171 1.00 95.50 79 ARG A C 1
ATOM 615 O O . ARG A 1 79 ? -2.466 3.493 11.276 1.00 95.50 79 ARG A O 1
ATOM 622 N N . SER A 1 80 ? -2.221 3.956 13.452 1.00 93.50 80 SER A N 1
ATOM 623 C CA . SER A 1 80 ? -3.215 2.993 13.930 1.00 93.50 80 SER A CA 1
ATOM 624 C C . SER A 1 80 ? -4.221 3.681 14.843 1.00 93.50 80 SER A C 1
ATOM 626 O O . 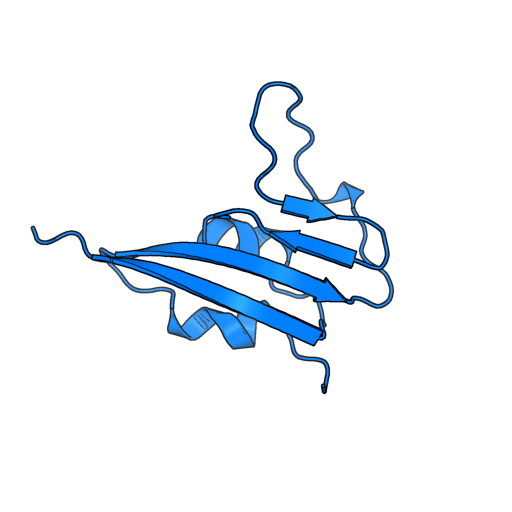SER A 1 80 ? -3.832 4.463 15.707 1.00 93.50 80 SER A O 1
ATOM 628 N N . ILE A 1 81 ? -5.499 3.366 14.665 1.00 92.75 81 ILE A N 1
ATOM 629 C CA . ILE A 1 81 ? -6.598 3.782 15.534 1.00 92.75 81 ILE A CA 1
ATOM 630 C C . ILE A 1 81 ? -7.172 2.514 16.154 1.00 92.75 81 ILE A C 1
ATOM 632 O O . ILE A 1 81 ? -7.762 1.687 15.456 1.00 92.75 81 ILE A O 1
ATOM 636 N N . VAL A 1 82 ? -6.968 2.350 17.457 1.00 89.06 82 VAL A N 1
ATOM 637 C CA . VAL A 1 82 ? -7.545 1.240 18.220 1.00 89.06 82 VAL A CA 1
ATOM 638 C C . VAL A 1 82 ? -8.967 1.627 18.594 1.00 89.06 82 VAL A C 1
ATOM 640 O O . VAL A 1 82 ? -9.178 2.671 19.209 1.00 89.06 82 VAL A O 1
ATOM 643 N N . SER A 1 83 ? -9.942 0.801 18.224 1.00 78.56 83 SER A N 1
ATOM 644 C CA . SER A 1 83 ? -11.313 0.997 18.681 1.00 78.56 83 SER A CA 1
ATOM 645 C C . SER A 1 83 ? -11.450 0.332 20.046 1.00 78.56 83 SER A C 1
ATOM 647 O O . SER A 1 83 ? -11.467 -0.894 20.136 1.00 78.56 83 SER A O 1
ATOM 649 N N . SER A 1 84 ? -11.514 1.126 21.114 1.00 70.12 84 SER A N 1
ATOM 650 C CA . SER A 1 84 ? -11.957 0.637 22.419 1.00 70.12 84 SER A CA 1
ATOM 651 C C . SER A 1 84 ? -13.467 0.417 22.340 1.00 70.12 84 SER A C 1
ATOM 653 O O . SER A 1 84 ? -14.224 1.390 22.330 1.00 70.12 84 SER A O 1
ATOM 655 N N . GLN A 1 85 ? -13.892 -0.834 22.188 1.00 56.72 85 GLN A N 1
ATOM 65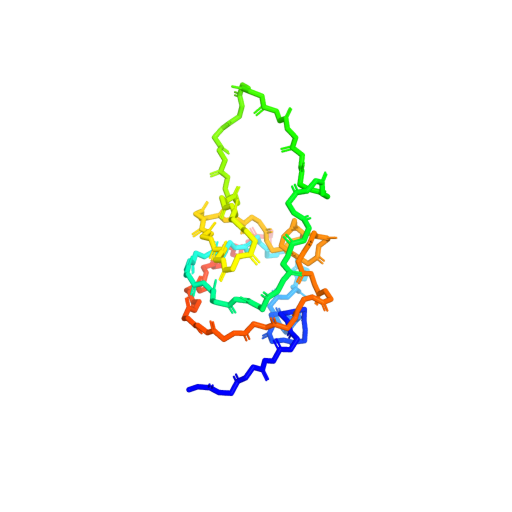6 C CA . GLN A 1 85 ? -15.243 -1.230 22.583 1.00 56.72 85 GLN A CA 1
ATOM 657 C C . GLN A 1 85 ? -15.257 -1.521 24.078 1.00 56.72 85 GLN A C 1
ATOM 659 O O . GLN A 1 85 ? -14.262 -2.114 24.555 1.00 56.72 85 GLN A O 1
#

Solvent-accessible surface area (backbone atoms only — not comparable to full-atom values): 4945 Å² total; per-residue (Å²): 128,73,69,39,44,44,27,72,77,50,50,88,65,74,46,87,68,43,54,38,29,32,28,36,48,33,42,36,86,77,44,73,59,79,77,53,85,87,60,92,89,56,86,72,28,68,48,66,50,46,45,38,38,37,33,53,66,23,45,48,72,57,48,42,72,74,42,20,88,40,55,33,30,72,54,75,49,81,46,75,47,72,62,86,125

Sequence (85 aa):
MEDQVIGEAISKFNRTNTNVFISGELSVEDFDTSVLPRDPYQFKFIEASSTNIKLEAAPLKTVIKFLGDEFASGSLQIRSIVSSQ

Secondary structure (DSSP, 8-state):
---EEHHHHHHTT--TTEEEEEEEEEE-SS--GGGS---TTS--SEEE-SSEEEEEEEEHHHHHHHHTT-EEEEEEEEEEEE---

Mean predicted aligned error: 4.22 Å

Nearest PDB structures (foldseek):
  7tf6-assembly1_B  TM=1.552E-01  e=2.251E+00  Staphylococcus aureus
  1z52-assembly1_B  TM=1.753E-01  e=4.944E+00  Aeromonas hydrophila
  1pre-assembly1_B  TM=1.888E-01  e=6.298E+00  Aeromonas hydrophila
  7tfa-assembly1_B  TM=1.564E-01  e=3.047E+00  Paenibacillus polymyxa
  4lnn-assembly1_H  TM=1.642E-01  e=5.929E+00  Bacillus subtilis

pLDDT: mean 91.06, std 8.15, range [56.72, 97.81]